Protein AF-A0A1Q9BWX9-F1 (afdb_monomer_lite)

Organism: Symbiodinium microadriaticum (NCBI:txid2951)

Structure (mmCIF, N/CA/C/O backbone):
data_AF-A0A1Q9BWX9-F1
#
_entry.id   AF-A0A1Q9BWX9-F1
#
loop_
_atom_site.group_PDB
_atom_site.id
_atom_site.type_symbol
_atom_site.label_atom_id
_atom_site.label_alt_id
_atom_site.label_comp_id
_atom_site.label_asym_id
_atom_site.label_entity_id
_atom_site.label_seq_id
_atom_site.pdbx_PDB_ins_code
_atom_site.Cartn_x
_atom_site.Cartn_y
_atom_site.Cartn_z
_atom_site.occupancy
_atom_site.B_iso_or_equiv
_atom_site.auth_seq_id
_atom_site.auth_comp_id
_atom_site.auth_asym_id
_atom_site.auth_atom_id
_atom_site.pdbx_PDB_model_num
ATOM 1 N N . MET A 1 1 ? 21.288 -11.098 -19.233 1.00 37.53 1 MET A N 1
ATOM 2 C CA . MET A 1 1 ? 20.567 -12.148 -18.485 1.00 37.53 1 MET A CA 1
ATOM 3 C C . MET A 1 1 ? 19.077 -11.848 -18.592 1.00 37.53 1 MET A C 1
ATOM 5 O O . MET A 1 1 ? 18.672 -10.747 -18.239 1.00 37.53 1 MET A O 1
ATOM 9 N N . LYS A 1 2 ? 18.292 -12.728 -19.226 1.00 42.03 2 LYS A N 1
ATOM 10 C CA . LYS A 1 2 ? 16.851 -12.524 -19.454 1.00 42.03 2 LYS A CA 1
ATOM 11 C C . LYS A 1 2 ? 16.159 -12.809 -18.116 1.00 42.03 2 LYS A C 1
ATOM 13 O O . LYS A 1 2 ? 15.987 -13.964 -17.759 1.00 42.03 2 LYS A O 1
ATOM 18 N N . VAL A 1 3 ? 15.935 -11.767 -17.317 1.00 60.12 3 VAL A N 1
ATOM 19 C CA . VAL A 1 3 ? 15.417 -11.907 -15.949 1.00 60.12 3 VAL A CA 1
ATOM 20 C C . VAL A 1 3 ? 13.938 -12.270 -16.038 1.00 60.12 3 VAL A C 1
ATOM 22 O O . VAL A 1 3 ? 13.116 -11.435 -16.418 1.00 60.12 3 VAL A O 1
ATOM 25 N N . GLU A 1 4 ? 13.612 -13.528 -15.759 1.00 70.12 4 GLU A N 1
ATOM 26 C CA . GLU A 1 4 ? 12.230 -13.947 -15.534 1.00 70.12 4 GLU A CA 1
ATOM 27 C C . GLU A 1 4 ? 11.711 -13.260 -14.268 1.00 70.12 4 GLU A C 1
ATOM 29 O O . GLU A 1 4 ? 12.446 -13.093 -13.293 1.00 70.12 4 GLU A O 1
ATOM 34 N N . ARG A 1 5 ? 10.460 -12.791 -14.295 1.00 80.75 5 ARG A N 1
ATOM 35 C CA . ARG A 1 5 ? 9.867 -12.128 -13.129 1.00 80.75 5 ARG A CA 1
ATOM 36 C C . ARG A 1 5 ? 9.281 -13.190 -12.212 1.00 80.75 5 ARG A C 1
ATOM 38 O O . ARG A 1 5 ? 8.439 -13.973 -12.642 1.00 80.75 5 ARG A O 1
ATOM 45 N N . VAL A 1 6 ? 9.693 -13.180 -10.954 1.00 85.62 6 VAL A N 1
ATOM 46 C CA . VAL A 1 6 ? 9.165 -14.069 -9.918 1.00 85.62 6 VAL A CA 1
ATOM 47 C C . VAL A 1 6 ? 8.632 -13.193 -8.793 1.00 85.62 6 VAL A C 1
ATOM 49 O O . VAL A 1 6 ? 9.339 -12.308 -8.309 1.00 85.62 6 VAL A O 1
ATOM 52 N N . SER A 1 7 ? 7.367 -13.385 -8.429 1.00 89.69 7 SER A N 1
ATOM 53 C CA . SER A 1 7 ? 6.775 -12.750 -7.253 1.00 89.69 7 SER A CA 1
ATOM 54 C C . SER A 1 7 ? 7.389 -13.319 -5.975 1.00 89.69 7 SER A C 1
ATOM 56 O O . SER A 1 7 ? 7.659 -14.513 -5.897 1.00 89.69 7 SER A O 1
ATOM 58 N N . TYR A 1 8 ? 7.561 -12.469 -4.962 1.00 93.31 8 TYR A N 1
ATOM 59 C CA . TYR A 1 8 ? 7.764 -12.933 -3.589 1.00 93.31 8 TYR A CA 1
ATOM 60 C C . TYR A 1 8 ? 6.541 -13.730 -3.112 1.00 93.31 8 TYR A C 1
ATOM 62 O O . TYR A 1 8 ? 5.443 -13.534 -3.633 1.00 93.31 8 TYR A O 1
ATOM 70 N N . ASP A 1 9 ? 6.719 -14.565 -2.088 1.00 93.31 9 ASP A N 1
ATOM 71 C CA . ASP A 1 9 ? 5.642 -15.370 -1.490 1.00 93.31 9 ASP A CA 1
ATOM 72 C C . ASP A 1 9 ? 4.523 -14.504 -0.887 1.00 93.31 9 ASP A C 1
ATOM 74 O O . ASP A 1 9 ? 3.364 -14.915 -0.818 1.00 93.31 9 ASP A O 1
ATOM 78 N N . VAL A 1 10 ? 4.859 -13.280 -0.468 1.00 94.81 10 VAL A N 1
ATOM 79 C CA . VAL A 1 10 ? 3.944 -12.333 0.180 1.00 94.81 10 VAL A CA 1
ATOM 80 C C . VAL A 1 10 ? 4.161 -10.901 -0.310 1.00 94.81 10 VAL A C 1
ATOM 82 O O . VAL A 1 10 ? 5.198 -10.561 -0.886 1.00 94.81 10 VAL A O 1
ATOM 85 N N . MET A 1 11 ? 3.172 -10.038 -0.060 1.00 96.12 11 MET A N 1
ATOM 86 C CA . MET A 1 11 ? 3.261 -8.605 -0.336 1.00 96.12 11 MET A CA 1
ATOM 87 C C . MET A 1 11 ? 4.455 -7.976 0.396 1.00 96.12 11 MET A C 1
ATOM 89 O O . MET A 1 11 ? 4.638 -8.170 1.595 1.00 96.12 11 MET A O 1
ATOM 93 N N . THR A 1 12 ? 5.243 -7.169 -0.315 1.00 96.62 12 THR A N 1
ATOM 94 C CA . THR A 1 12 ? 6.337 -6.407 0.294 1.00 96.62 12 THR A CA 1
ATOM 95 C C . THR A 1 12 ? 5.809 -5.149 0.998 1.00 96.62 12 THR A C 1
ATOM 97 O O . THR A 1 12 ? 4.839 -4.546 0.528 1.00 96.62 12 THR A O 1
ATOM 100 N N . PRO A 1 13 ? 6.492 -4.645 2.045 1.00 97.31 13 PRO A N 1
ATOM 101 C CA . PRO A 1 13 ? 6.139 -3.364 2.669 1.00 97.31 13 PRO A CA 1
ATOM 102 C C . PRO A 1 13 ? 6.112 -2.191 1.679 1.00 97.31 13 PRO A C 1
ATOM 104 O O . PRO A 1 13 ? 5.300 -1.277 1.796 1.00 97.31 13 PRO A O 1
ATOM 107 N N . SER A 1 14 ? 6.967 -2.224 0.651 1.00 96.44 14 SER A N 1
ATOM 108 C CA . SER A 1 14 ? 6.962 -1.219 -0.415 1.00 96.44 14 SER A CA 1
ATOM 109 C C . SER A 1 14 ? 5.682 -1.247 -1.256 1.00 96.44 14 SER A C 1
ATOM 111 O O . SER A 1 14 ? 5.168 -0.181 -1.589 1.00 96.44 14 SER A O 1
ATOM 113 N N . ALA A 1 15 ? 5.156 -2.435 -1.570 1.00 96.06 15 ALA A N 1
ATOM 114 C CA . ALA A 1 15 ? 3.899 -2.587 -2.295 1.00 96.06 15 ALA A CA 1
ATOM 115 C C . ALA A 1 15 ? 2.704 -2.168 -1.427 1.00 96.06 15 ALA A C 1
ATOM 117 O O . ALA A 1 15 ? 1.857 -1.409 -1.892 1.00 96.06 15 ALA A O 1
ATOM 118 N N . ALA A 1 16 ? 2.687 -2.571 -0.151 1.00 97.81 16 ALA A N 1
ATOM 119 C CA . ALA A 1 16 ? 1.666 -2.159 0.813 1.00 97.81 16 ALA A CA 1
ATOM 120 C C . ALA A 1 16 ? 1.597 -0.630 0.952 1.00 97.81 16 ALA A C 1
ATOM 122 O O . ALA A 1 16 ? 0.525 -0.034 0.840 1.00 97.81 16 ALA A O 1
ATOM 123 N N . ARG A 1 17 ? 2.756 0.026 1.095 1.00 97.44 17 ARG A N 1
ATOM 124 C CA . ARG A 1 17 ? 2.846 1.490 1.127 1.00 97.44 17 ARG A CA 1
ATOM 125 C C . ARG A 1 17 ? 2.291 2.122 -0.148 1.00 97.44 17 ARG A C 1
ATOM 127 O O . ARG A 1 17 ? 1.529 3.077 -0.059 1.00 97.44 17 ARG A O 1
ATOM 134 N N . GLY A 1 18 ? 2.628 1.576 -1.318 1.00 96.44 18 GLY A N 1
ATOM 135 C CA . GLY A 1 18 ? 2.109 2.063 -2.598 1.00 96.44 18 GLY A CA 1
ATOM 136 C C . GLY A 1 18 ? 0.579 2.010 -2.689 1.00 96.44 18 GLY A C 1
ATOM 137 O O . GLY A 1 18 ? -0.030 2.936 -3.218 1.00 96.44 18 GLY A O 1
ATOM 138 N N . ILE A 1 19 ? -0.053 0.976 -2.122 1.00 97.38 19 ILE A N 1
ATOM 139 C CA . ILE A 1 19 ? -1.520 0.867 -2.056 1.00 97.38 19 ILE A CA 1
ATOM 140 C C . ILE A 1 19 ? -2.112 1.976 -1.175 1.00 97.38 19 ILE A C 1
ATOM 142 O O . ILE A 1 19 ? -3.059 2.641 -1.591 1.00 97.38 19 ILE A O 1
ATOM 146 N N . LEU A 1 20 ? -1.546 2.225 0.010 1.00 97.81 20 LEU A N 1
ATOM 147 C CA . LEU A 1 20 ? -2.016 3.297 0.900 1.00 97.81 20 LEU A CA 1
ATOM 148 C C . LEU A 1 20 ? -1.841 4.683 0.263 1.00 97.81 20 LEU A C 1
ATOM 150 O O . LEU A 1 20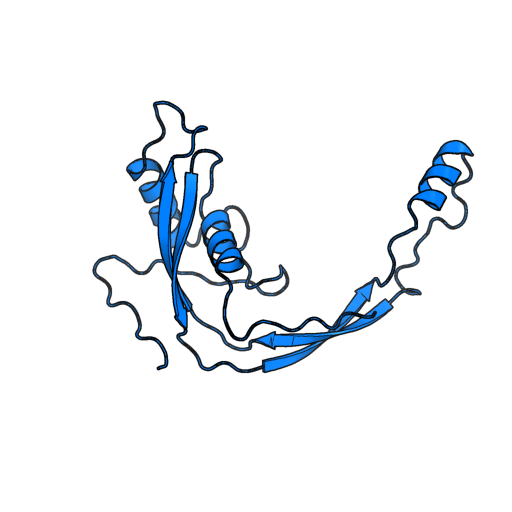 ? -2.751 5.515 0.303 1.00 97.81 20 LEU A O 1
ATOM 154 N N . GLU A 1 21 ? -0.703 4.906 -0.397 1.00 97.56 21 GLU A N 1
ATOM 155 C CA . GLU A 1 21 ? -0.414 6.145 -1.120 1.00 97.56 21 GLU A CA 1
ATOM 156 C C . GLU A 1 21 ? -1.373 6.376 -2.296 1.00 97.56 21 GLU A C 1
ATOM 158 O O . GLU A 1 21 ? -1.741 7.519 -2.583 1.00 97.56 21 GLU A O 1
ATOM 163 N N . ALA A 1 22 ? -1.826 5.302 -2.950 1.00 97.19 22 ALA A N 1
ATOM 164 C CA . ALA A 1 22 ? -2.823 5.376 -4.010 1.00 97.19 22 ALA A CA 1
ATOM 165 C C . ALA A 1 22 ? -4.179 5.889 -3.504 1.00 97.19 22 ALA A C 1
ATOM 167 O O . ALA A 1 22 ? -4.859 6.626 -4.221 1.00 97.19 22 ALA A O 1
ATOM 168 N N . VAL A 1 23 ? -4.561 5.568 -2.264 1.00 97.38 23 VAL A N 1
ATOM 169 C CA . VAL A 1 23 ? -5.791 6.074 -1.632 1.00 97.38 23 VAL A CA 1
ATOM 170 C C . VAL A 1 23 ? -5.622 7.538 -1.216 1.00 97.38 23 VAL A C 1
ATOM 172 O O . VAL A 1 23 ? -6.405 8.412 -1.621 1.00 97.38 23 VAL A O 1
ATOM 175 N N . HIS A 1 24 ? -4.584 7.831 -0.429 1.00 97.81 24 HIS A N 1
ATOM 176 C CA . HIS A 1 24 ? -4.264 9.187 0.012 1.00 97.81 24 HIS A CA 1
ATOM 177 C C . HIS A 1 24 ? -2.772 9.353 0.295 1.00 97.81 24 HIS A C 1
ATOM 179 O O . HIS A 1 24 ? -2.200 8.684 1.156 1.00 97.81 24 HIS A O 1
ATOM 185 N N . TRP A 1 25 ? -2.167 10.323 -0.385 1.00 97.31 25 TRP A N 1
ATOM 186 C CA . TRP A 1 25 ? -0.804 10.756 -0.129 1.00 97.31 25 TRP A CA 1
ATOM 187 C C . TRP A 1 25 ? -0.645 12.256 -0.367 1.00 97.31 25 TRP A C 1
ATOM 189 O O . TRP A 1 25 ? -1.253 12.844 -1.269 1.00 97.31 25 TRP A O 1
ATOM 199 N N . LYS A 1 26 ? 0.213 12.868 0.444 1.00 96.44 26 LYS A N 1
ATOM 200 C CA . LYS A 1 26 ? 0.719 14.231 0.291 1.00 96.44 26 LYS A CA 1
ATOM 201 C C . LYS A 1 26 ? 2.201 14.239 0.677 1.00 96.44 26 LYS A C 1
ATOM 203 O O . LYS A 1 26 ? 2.583 13.436 1.524 1.00 96.44 26 LYS A O 1
ATOM 208 N N . PRO A 1 27 ? 3.022 15.170 0.153 1.00 97.06 27 PRO A N 1
ATOM 209 C CA . PRO A 1 27 ? 4.423 15.313 0.568 1.00 97.06 27 PRO A CA 1
ATOM 210 C C . PRO A 1 27 ? 4.621 15.477 2.083 1.00 97.06 27 PRO A C 1
ATOM 212 O O . PRO A 1 27 ? 5.690 15.157 2.600 1.00 97.06 27 PRO A O 1
ATOM 215 N N . ALA A 1 28 ? 3.592 15.968 2.768 1.00 97.31 28 ALA A N 1
ATOM 216 C CA . ALA A 1 28 ? 3.521 16.184 4.202 1.00 97.31 28 ALA A CA 1
ATOM 217 C C . ALA A 1 28 ? 3.346 14.925 5.050 1.00 97.31 28 ALA A C 1
ATOM 219 O O . ALA A 1 28 ? 3.536 15.001 6.255 1.00 97.31 28 ALA A O 1
ATOM 220 N N . ILE A 1 29 ? 2.986 13.784 4.454 1.00 97.50 29 ILE A N 1
ATOM 221 C CA . ILE A 1 29 ? 2.792 12.529 5.184 1.00 97.50 29 ILE A CA 1
ATOM 222 C C . ILE A 1 29 ? 3.655 11.411 4.615 1.00 97.50 29 ILE A C 1
ATOM 224 O O . ILE A 1 29 ? 3.919 11.338 3.410 1.00 97.50 29 ILE A O 1
ATOM 228 N N . ARG A 1 30 ? 4.065 10.499 5.493 1.00 97.69 30 ARG A N 1
ATOM 229 C CA . ARG A 1 30 ? 4.763 9.271 5.126 1.00 97.69 30 ARG A CA 1
ATOM 230 C C . ARG A 1 30 ? 4.095 8.080 5.793 1.00 97.69 30 ARG A C 1
ATOM 232 O O . ARG A 1 30 ? 4.068 8.004 7.013 1.00 97.69 30 ARG A O 1
ATOM 239 N N . TRP A 1 31 ? 3.615 7.144 4.980 1.00 98.25 31 TRP A N 1
ATOM 240 C CA . TRP A 1 31 ? 3.076 5.869 5.447 1.00 98.25 31 TRP A CA 1
ATOM 241 C C . TRP A 1 31 ? 4.191 4.929 5.912 1.00 98.25 31 TRP A C 1
ATOM 243 O O . TRP A 1 31 ? 5.208 4.765 5.225 1.00 98.25 31 TRP A O 1
ATOM 253 N N . ILE A 1 32 ? 3.964 4.296 7.058 1.00 98.31 32 ILE A N 1
ATOM 254 C CA . ILE A 1 32 ? 4.823 3.300 7.692 1.00 98.31 32 ILE A CA 1
ATOM 255 C C . ILE A 1 32 ? 3.985 2.036 7.865 1.00 98.31 32 ILE A C 1
ATOM 257 O O . ILE A 1 32 ? 2.864 2.088 8.363 1.00 98.31 32 ILE A O 1
ATOM 261 N N . ILE A 1 33 ? 4.509 0.915 7.373 1.00 98.25 33 ILE A N 1
ATOM 262 C CA . ILE A 1 33 ? 3.830 -0.380 7.441 1.00 98.25 33 ILE A CA 1
ATOM 263 C C . ILE A 1 33 ? 4.285 -1.084 8.710 1.00 98.25 33 ILE A C 1
ATOM 265 O O . ILE A 1 33 ? 5.477 -1.353 8.853 1.00 98.25 33 ILE A O 1
ATOM 269 N N . ASP A 1 34 ? 3.331 -1.393 9.581 1.00 97.69 34 ASP A N 1
ATOM 270 C CA . ASP A 1 34 ? 3.581 -2.038 10.869 1.00 97.69 34 ASP A CA 1
ATOM 271 C C . ASP A 1 34 ? 3.448 -3.557 10.755 1.00 97.69 34 ASP A C 1
ATOM 273 O O . ASP A 1 34 ? 4.297 -4.307 11.230 1.00 97.69 34 ASP A O 1
ATOM 277 N N . GLU A 1 35 ? 2.397 -4.022 10.076 1.00 96.69 35 GLU A N 1
ATOM 278 C CA . GLU A 1 35 ? 2.097 -5.445 9.929 1.00 96.69 35 GLU A CA 1
ATOM 279 C C . GLU A 1 35 ? 1.456 -5.720 8.566 1.00 96.69 35 GLU A C 1
ATOM 281 O O . GLU A 1 35 ? 0.614 -4.960 8.080 1.00 96.69 35 GLU A O 1
ATOM 286 N N . ILE A 1 36 ? 1.832 -6.847 7.960 1.00 96.88 36 ILE A N 1
ATOM 287 C CA . ILE A 1 36 ? 1.132 -7.418 6.810 1.00 96.88 36 ILE A CA 1
ATOM 288 C C . ILE A 1 36 ? 0.674 -8.813 7.205 1.00 96.88 36 ILE A C 1
ATOM 290 O O . ILE A 1 36 ? 1.489 -9.703 7.440 1.00 96.88 36 ILE A O 1
ATOM 294 N N . ARG A 1 37 ? -0.640 -9.013 7.235 1.00 96.31 37 ARG A N 1
ATOM 295 C CA . ARG A 1 37 ? -1.254 -10.300 7.554 1.00 96.31 37 ARG A CA 1
ATOM 296 C C . ARG A 1 37 ? -1.733 -10.983 6.287 1.00 96.31 37 ARG A C 1
ATOM 298 O O . ARG A 1 37 ? -2.482 -10.392 5.512 1.00 96.31 37 ARG A O 1
ATOM 305 N N . VAL A 1 38 ? -1.330 -12.234 6.094 1.00 96.44 38 VAL A N 1
ATOM 306 C CA . VAL A 1 38 ? -1.701 -13.049 4.930 1.00 96.44 38 VAL A CA 1
ATOM 307 C C . VAL A 1 38 ? -2.993 -13.804 5.224 1.00 96.44 38 VAL A C 1
ATOM 309 O O . VAL A 1 38 ? -3.064 -14.544 6.200 1.00 96.44 38 VAL A O 1
ATOM 312 N N . LEU A 1 39 ? -4.020 -13.626 4.391 1.00 95.69 39 LEU A N 1
ATOM 313 C CA . LEU A 1 39 ? -5.345 -14.224 4.610 1.00 95.69 39 LEU A CA 1
ATOM 314 C C . LEU A 1 39 ? -5.604 -15.481 3.773 1.00 95.69 39 LEU A C 1
ATOM 316 O O . LEU A 1 39 ? -6.535 -16.228 4.061 1.00 95.69 39 LEU A O 1
ATOM 320 N N . LYS A 1 40 ? -4.823 -15.700 2.712 1.00 94.94 40 LYS A N 1
ATOM 321 C CA . LYS A 1 40 ? -5.008 -16.804 1.761 1.00 94.94 40 LYS A CA 1
ATOM 322 C C . LYS A 1 40 ? -3.695 -17.540 1.508 1.00 94.94 40 LYS A C 1
ATOM 324 O O . LYS A 1 40 ? -2.649 -16.892 1.513 1.00 94.94 40 LYS A O 1
ATOM 329 N N . PRO A 1 41 ? -3.737 -18.863 1.260 1.00 94.56 41 PRO A N 1
ATOM 330 C CA . PRO A 1 41 ? -2.540 -19.666 1.033 1.00 94.56 41 PRO A CA 1
ATOM 331 C C . PRO A 1 41 ? -1.766 -19.188 -0.190 1.00 94.56 41 PRO A C 1
ATOM 333 O O . PRO A 1 41 ? -2.349 -18.852 -1.224 1.00 94.56 41 PRO A O 1
ATOM 336 N N . VAL A 1 42 ? -0.441 -19.209 -0.065 1.00 94.31 42 VAL A N 1
ATOM 337 C CA . VAL A 1 42 ? 0.487 -18.840 -1.134 1.00 94.31 42 VAL A CA 1
ATOM 338 C C . VAL A 1 42 ? 0.356 -19.852 -2.268 1.00 94.31 42 VAL A C 1
ATOM 340 O O . VAL A 1 42 ? 0.643 -21.037 -2.107 1.00 94.31 42 VAL A O 1
ATOM 343 N N . ARG A 1 43 ? -0.109 -19.385 -3.427 1.00 93.81 43 ARG A N 1
ATOM 344 C CA . ARG A 1 43 ? -0.249 -20.190 -4.643 1.00 93.81 43 ARG A CA 1
ATOM 345 C C . ARG A 1 43 ? 0.346 -19.437 -5.814 1.00 93.81 43 ARG A C 1
ATOM 347 O O . ARG A 1 43 ? 0.030 -18.266 -6.015 1.00 93.81 43 ARG A O 1
ATOM 354 N N . PHE A 1 44 ? 1.159 -20.130 -6.600 1.00 93.38 44 PHE A N 1
ATOM 355 C CA . PHE A 1 44 ? 1.806 -19.569 -7.777 1.00 93.38 44 PHE A CA 1
ATOM 356 C C . PHE A 1 44 ? 1.165 -20.066 -9.071 1.00 93.38 44 PHE A C 1
ATOM 358 O O . PHE A 1 44 ? 0.734 -21.214 -9.166 1.00 93.38 44 PHE A O 1
ATOM 365 N N . GLN A 1 45 ? 1.169 -19.213 -10.091 1.00 91.44 45 GLN A N 1
ATOM 366 C CA . GLN A 1 45 ? 0.845 -19.575 -11.467 1.00 91.44 45 GLN A CA 1
ATOM 367 C C . GLN A 1 45 ? 1.852 -18.936 -12.419 1.00 91.44 45 GLN A C 1
ATOM 369 O O . GLN A 1 45 ? 2.308 -17.810 -12.213 1.00 91.44 45 GLN A O 1
ATOM 374 N N . SER A 1 46 ? 2.190 -19.649 -13.488 1.00 88.38 46 SER A N 1
ATOM 375 C CA . SER A 1 46 ? 3.003 -19.100 -14.568 1.00 88.38 46 SER A CA 1
ATOM 376 C C . SER A 1 46 ? 2.115 -18.401 -15.591 1.00 88.38 46 SER A C 1
ATOM 378 O O . SER A 1 46 ? 1.253 -19.022 -16.210 1.00 88.38 46 SER A O 1
ATOM 380 N N . LEU A 1 47 ? 2.361 -17.113 -15.808 1.00 84.06 47 LEU A N 1
ATOM 381 C CA . LEU A 1 47 ? 1.715 -16.310 -16.837 1.00 84.06 47 LEU A CA 1
ATOM 382 C C . LEU A 1 47 ? 2.728 -15.965 -17.931 1.00 84.06 47 LEU A C 1
ATOM 384 O O . LEU A 1 47 ? 3.802 -15.435 -17.647 1.00 84.06 47 LEU A O 1
ATOM 388 N N . ARG A 1 48 ? 2.387 -16.232 -19.194 1.00 81.19 48 ARG A N 1
ATOM 389 C CA . ARG A 1 48 ? 3.196 -15.829 -20.354 1.00 81.19 48 ARG A CA 1
ATOM 390 C C . ARG A 1 48 ? 2.606 -14.582 -20.999 1.00 81.19 48 ARG A C 1
ATOM 392 O O . ARG A 1 48 ? 1.414 -14.546 -21.292 1.00 81.19 48 ARG A O 1
ATOM 399 N N . ARG A 1 49 ? 3.443 -13.569 -21.231 1.00 72.69 49 ARG A N 1
ATOM 400 C CA . ARG A 1 49 ? 3.067 -12.314 -21.897 1.00 72.69 49 ARG A CA 1
ATOM 401 C C . ARG A 1 49 ? 4.028 -11.985 -23.031 1.00 72.69 49 ARG A C 1
ATOM 403 O O . ARG A 1 49 ? 5.219 -12.281 -22.950 1.00 72.69 49 ARG A O 1
ATOM 410 N N . ASN A 1 50 ? 3.502 -11.324 -24.055 1.00 69.88 50 ASN A N 1
ATOM 411 C CA . ASN A 1 50 ? 4.301 -10.693 -25.099 1.00 69.88 50 ASN A CA 1
ATOM 412 C C . ASN A 1 50 ? 4.691 -9.285 -24.624 1.00 69.88 50 ASN A C 1
ATOM 414 O O . ASN A 1 50 ? 3.842 -8.402 -24.564 1.00 69.88 50 ASN A O 1
ATOM 418 N N . GLU A 1 51 ? 5.958 -9.078 -24.265 1.00 66.56 51 GLU A N 1
ATOM 419 C CA . GLU A 1 51 ? 6.510 -7.765 -23.904 1.00 66.56 51 GLU A CA 1
ATOM 420 C C . GLU A 1 51 ? 7.457 -7.251 -25.002 1.00 66.56 51 GLU A C 1
ATOM 422 O O . GLU A 1 51 ? 8.101 -8.038 -25.697 1.00 66.56 51 GLU A O 1
ATOM 427 N N . VAL A 1 52 ? 7.596 -5.928 -25.148 1.00 63.44 52 VAL A N 1
ATOM 428 C CA . VAL A 1 52 ? 8.590 -5.334 -26.061 1.00 63.44 52 VAL A CA 1
ATOM 429 C C . VAL A 1 52 ? 9.981 -5.437 -25.429 1.00 63.44 52 VAL A C 1
ATOM 431 O O . VAL A 1 52 ? 10.230 -4.945 -24.329 1.00 63.44 52 VAL A O 1
ATOM 434 N N . GLY A 1 53 ? 10.893 -6.119 -26.116 1.00 53.28 53 GLY A N 1
ATOM 435 C CA . GLY A 1 53 ? 12.181 -6.560 -25.586 1.00 53.28 53 GLY A CA 1
ATOM 436 C C . GLY A 1 53 ? 13.333 -5.561 -25.663 1.00 53.28 53 GLY A C 1
ATOM 437 O O . GLY A 1 53 ? 14.373 -5.811 -25.053 1.00 53.28 53 GLY A O 1
ATOM 438 N N . ALA A 1 54 ? 13.177 -4.456 -26.394 1.00 58.28 54 ALA A N 1
ATOM 439 C CA . ALA A 1 54 ? 14.259 -3.522 -26.691 1.00 58.28 54 ALA A CA 1
ATOM 440 C C . ALA A 1 54 ? 13.845 -2.066 -26.436 1.00 58.28 54 ALA A C 1
ATOM 442 O O . ALA A 1 54 ? 12.759 -1.634 -26.813 1.00 58.28 54 ALA A O 1
ATOM 443 N N . LYS A 1 55 ? 14.744 -1.296 -25.815 1.00 56.28 55 LYS A N 1
ATOM 444 C CA . LYS A 1 55 ? 14.718 0.174 -25.830 1.00 56.28 55 LYS A CA 1
ATOM 445 C C . LYS A 1 55 ? 15.749 0.642 -26.857 1.00 56.28 55 LYS A C 1
ATOM 447 O O . LYS A 1 55 ? 16.836 0.065 -26.905 1.00 56.28 55 LYS A O 1
ATOM 452 N N . VAL A 1 56 ? 15.447 1.677 -27.649 1.00 57.56 56 VAL A N 1
ATOM 453 C CA . VAL A 1 56 ? 16.427 2.232 -28.602 1.00 57.56 56 VAL A CA 1
ATOM 454 C C . VAL A 1 56 ? 17.664 2.691 -27.825 1.00 57.56 56 VAL A C 1
ATOM 456 O O . VAL A 1 56 ? 17.519 3.441 -26.855 1.00 57.56 56 VAL A O 1
ATOM 459 N N . PRO A 1 57 ? 18.882 2.292 -28.228 1.00 63.38 57 PRO A N 1
ATOM 460 C CA . PRO A 1 57 ? 20.098 2.797 -27.612 1.00 63.38 57 PRO A CA 1
ATOM 461 C C . PRO A 1 57 ? 20.165 4.325 -27.700 1.00 63.38 57 PRO A C 1
ATOM 463 O O . PRO A 1 57 ? 20.070 4.903 -28.785 1.00 63.38 57 PRO A O 1
ATOM 466 N N . ALA A 1 58 ? 20.402 4.990 -26.567 1.00 63.44 58 ALA A N 1
ATOM 467 C CA . ALA A 1 58 ? 20.424 6.454 -26.482 1.00 63.44 58 ALA A CA 1
ATOM 468 C C . ALA A 1 58 ? 21.441 7.115 -27.437 1.00 63.44 58 ALA A C 1
ATOM 470 O O . ALA A 1 58 ? 21.252 8.255 -27.855 1.00 63.44 58 ALA A O 1
ATOM 471 N N . GLY A 1 59 ? 22.504 6.399 -27.822 1.00 66.19 59 GLY A N 1
ATOM 472 C CA . GLY A 1 59 ? 23.479 6.859 -28.815 1.00 66.19 59 GLY A CA 1
ATOM 473 C C . GLY A 1 59 ? 22.894 7.043 -30.221 1.00 66.19 59 GLY A C 1
ATOM 474 O O . GLY A 1 59 ? 23.210 8.037 -30.871 1.00 66.19 59 GLY A O 1
ATOM 475 N N . ARG A 1 60 ? 21.989 6.154 -30.664 1.00 63.34 60 ARG A N 1
ATOM 476 C CA . ARG A 1 60 ? 21.300 6.293 -31.963 1.00 63.34 60 ARG A CA 1
ATOM 477 C C . ARG A 1 60 ? 20.335 7.475 -31.966 1.00 63.34 60 ARG A C 1
ATOM 479 O O . ARG A 1 60 ? 20.320 8.229 -32.931 1.00 63.34 60 ARG A O 1
ATOM 486 N N . ILE A 1 61 ? 19.615 7.685 -30.859 1.00 64.56 61 ILE A N 1
ATOM 487 C CA . ILE A 1 61 ? 18.721 8.843 -30.687 1.00 64.56 61 ILE A CA 1
ATOM 488 C C . ILE A 1 61 ? 19.517 10.150 -30.815 1.00 64.56 61 ILE A C 1
ATOM 490 O O . ILE A 1 61 ? 19.155 11.023 -31.599 1.00 64.56 61 ILE A O 1
ATOM 494 N N . ARG A 1 62 ? 20.649 10.265 -30.103 1.00 67.19 62 ARG A N 1
ATOM 495 C CA . ARG A 1 62 ? 21.507 11.462 -30.156 1.00 67.19 62 ARG A CA 1
ATOM 496 C C . ARG A 1 62 ? 22.091 11.719 -31.545 1.00 67.19 62 ARG A C 1
ATOM 498 O O . ARG A 1 62 ? 22.161 12.869 -31.969 1.00 67.19 62 ARG A O 1
ATOM 505 N N . SER A 1 63 ? 22.498 10.669 -32.256 1.00 66.56 63 SER A N 1
ATOM 506 C CA . SER A 1 63 ? 23.044 10.800 -33.611 1.00 66.56 63 SER A CA 1
ATOM 507 C C . SER A 1 63 ? 21.997 11.304 -34.607 1.00 66.56 63 SER A C 1
ATOM 509 O O . SER A 1 63 ? 22.295 12.197 -35.400 1.00 66.56 63 SER A O 1
ATOM 511 N N . ALA A 1 64 ? 20.767 10.789 -34.543 1.00 67.44 64 ALA A N 1
ATOM 512 C CA . ALA A 1 64 ? 19.680 11.224 -35.419 1.00 67.44 64 ALA A CA 1
ATOM 513 C C . ALA A 1 64 ? 19.218 12.656 -35.117 1.00 67.44 64 ALA A C 1
ATOM 515 O O . ALA A 1 64 ? 19.042 13.446 -36.040 1.00 67.44 64 ALA A O 1
ATOM 516 N N . MET A 1 65 ? 19.131 13.036 -33.834 1.00 70.00 65 MET A N 1
ATOM 517 C CA . MET A 1 65 ? 18.836 14.422 -33.437 1.00 70.00 65 MET A CA 1
ATOM 518 C C . MET A 1 65 ? 19.871 15.420 -33.975 1.00 70.00 65 MET A C 1
ATOM 520 O O . MET A 1 65 ? 19.513 16.533 -34.339 1.00 70.00 65 MET A O 1
ATOM 524 N N . ARG A 1 66 ? 21.151 15.026 -34.043 1.00 70.12 66 ARG A N 1
ATOM 525 C CA . ARG A 1 66 ? 22.244 15.893 -34.515 1.00 70.12 66 ARG A CA 1
ATOM 526 C C . ARG A 1 66 ? 22.329 15.998 -36.039 1.00 70.12 66 ARG A C 1
ATOM 528 O O . ARG A 1 66 ? 22.809 17.002 -36.546 1.00 70.12 66 ARG A O 1
ATOM 535 N N . THR A 1 67 ? 21.939 14.950 -36.759 1.00 72.75 67 THR A N 1
ATOM 536 C CA . THR A 1 67 ? 22.138 14.846 -38.217 1.00 72.75 67 THR A CA 1
ATOM 537 C C . THR A 1 67 ? 20.876 15.130 -39.028 1.00 72.75 67 THR A C 1
ATOM 539 O O . THR A 1 67 ? 20.960 15.223 -40.246 1.00 72.75 67 THR A O 1
ATOM 542 N N . GLY A 1 68 ? 19.707 15.254 -38.386 1.00 62.84 68 GLY A N 1
ATOM 543 C CA . GLY A 1 68 ? 18.419 15.473 -39.061 1.00 62.84 68 GLY A CA 1
ATOM 544 C C . GLY A 1 68 ? 17.904 14.257 -39.845 1.00 62.84 68 GLY A C 1
ATOM 545 O O . GLY A 1 68 ? 16.766 14.256 -40.305 1.00 62.84 68 GLY A O 1
ATOM 546 N N . ALA A 1 69 ? 18.709 13.199 -39.966 1.00 64.69 69 ALA A N 1
ATOM 547 C CA . ALA A 1 69 ? 18.341 11.946 -40.599 1.00 64.69 69 ALA A CA 1
ATOM 548 C C . ALA A 1 69 ? 17.632 11.041 -39.579 1.00 64.69 69 ALA A C 1
ATOM 550 O O . ALA A 1 69 ? 18.264 10.421 -38.725 1.00 64.69 69 ALA A O 1
ATOM 551 N N . ILE A 1 70 ? 16.304 10.952 -39.685 1.00 57.28 70 ILE A N 1
ATOM 552 C CA . ILE A 1 70 ? 15.427 10.134 -38.821 1.00 57.28 70 ILE A CA 1
ATOM 553 C C . ILE A 1 70 ? 15.459 8.639 -39.223 1.00 57.28 70 ILE A C 1
ATOM 555 O O . ILE A 1 70 ? 14.588 7.875 -38.817 1.00 57.28 70 ILE A O 1
ATOM 559 N N . GLY A 1 71 ? 16.421 8.203 -40.053 1.00 59.78 71 GLY A N 1
ATOM 560 C CA . GLY A 1 71 ? 16.458 6.837 -40.605 1.00 59.78 71 GLY A CA 1
ATOM 561 C C . GLY A 1 71 ? 16.269 5.762 -39.529 1.00 59.78 71 GLY A C 1
ATOM 562 O O . GLY A 1 71 ? 16.736 5.969 -38.415 1.00 59.78 71 GLY A O 1
ATOM 563 N N . ASP A 1 72 ? 15.562 4.666 -39.840 1.00 54.88 72 ASP A N 1
ATOM 564 C CA . ASP A 1 72 ? 15.241 3.479 -39.014 1.00 54.88 72 ASP A CA 1
ATOM 565 C C . ASP A 1 72 ? 15.267 3.646 -37.480 1.00 54.88 72 ASP A C 1
ATOM 567 O O . ASP A 1 72 ? 15.674 2.761 -36.723 1.00 54.88 72 ASP A O 1
ATOM 571 N N . LEU A 1 73 ? 14.778 4.785 -36.983 1.00 53.62 73 LEU A N 1
ATOM 572 C CA . LEU A 1 73 ? 14.466 4.986 -35.569 1.00 53.62 73 LEU A CA 1
ATOM 573 C C . LEU A 1 73 ? 13.144 4.322 -35.178 1.00 53.62 73 LEU A C 1
ATOM 575 O O . LEU A 1 73 ? 12.742 4.368 -34.013 1.00 53.62 73 LEU A O 1
ATOM 579 N N . VAL A 1 74 ? 12.476 3.700 -36.148 1.00 51.09 74 VAL A N 1
ATOM 580 C CA . VAL A 1 74 ? 11.278 2.904 -35.947 1.00 51.09 74 VAL A CA 1
ATOM 581 C C . VAL A 1 74 ? 11.684 1.620 -35.229 1.00 51.09 74 VAL A C 1
ATOM 583 O O . VAL A 1 74 ? 12.192 0.676 -35.825 1.00 51.09 74 VAL A O 1
ATOM 586 N N . LEU A 1 75 ? 11.430 1.558 -33.921 1.00 51.03 75 LEU A N 1
ATOM 587 C CA . LEU A 1 75 ? 11.236 0.262 -33.282 1.00 51.03 75 LEU A CA 1
ATOM 588 C C . LEU A 1 75 ? 9.885 -0.263 -33.745 1.00 51.03 75 LEU A C 1
ATOM 590 O O . LEU A 1 75 ? 8.851 0.080 -33.172 1.00 51.03 75 LEU A O 1
ATOM 594 N N . VAL A 1 76 ? 9.892 -1.102 -34.776 1.00 49.41 76 VAL A N 1
ATOM 595 C CA . VAL A 1 76 ? 8.722 -1.910 -35.100 1.00 49.41 76 VAL A CA 1
ATOM 596 C C . VAL A 1 76 ? 8.520 -2.861 -33.920 1.00 49.41 76 VAL A C 1
ATOM 598 O O . VAL A 1 76 ? 9.295 -3.793 -33.700 1.00 49.41 76 VAL A O 1
ATOM 601 N N . ALA A 1 77 ? 7.507 -2.579 -33.097 1.00 48.91 77 ALA A N 1
ATOM 602 C CA . ALA A 1 77 ? 7.209 -3.343 -31.886 1.00 48.91 77 AL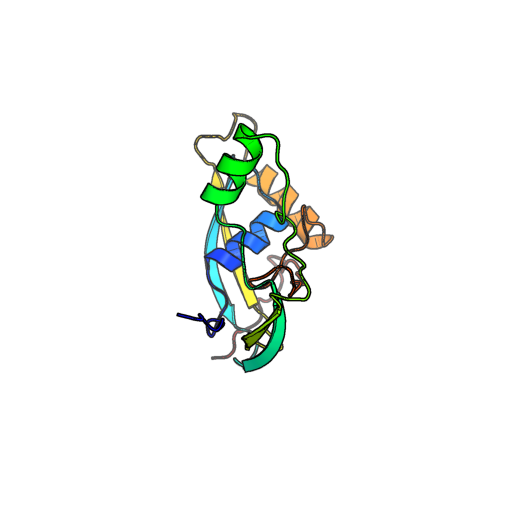A A CA 1
ATOM 603 C C . ALA A 1 77 ? 6.935 -4.833 -32.173 1.00 48.91 77 ALA A C 1
ATOM 605 O O . ALA A 1 77 ? 7.036 -5.649 -31.259 1.00 48.91 77 ALA A O 1
ATOM 606 N N . ASP A 1 78 ? 6.610 -5.180 -33.423 1.00 49.72 78 ASP A N 1
ATOM 607 C CA . ASP A 1 78 ? 6.395 -6.550 -33.900 1.00 49.72 78 ASP A CA 1
ATOM 608 C C . ASP A 1 78 ? 7.680 -7.394 -33.964 1.00 49.72 78 ASP A C 1
ATOM 610 O O . ASP A 1 78 ? 7.662 -8.561 -33.585 1.00 49.72 78 ASP A O 1
ATOM 614 N N . G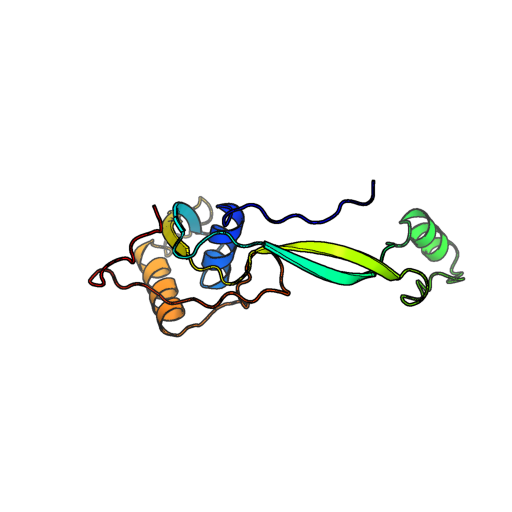LU A 1 79 ? 8.823 -6.808 -34.332 1.00 50.25 79 GLU A N 1
ATOM 615 C CA . GLU A 1 79 ? 10.081 -7.552 -34.537 1.00 50.25 79 GLU A CA 1
ATOM 616 C C . GLU A 1 79 ? 10.885 -7.765 -33.243 1.00 50.25 79 GLU A C 1
ATOM 618 O O . GLU A 1 79 ? 11.803 -8.579 -33.185 1.00 50.25 79 GLU A O 1
ATOM 623 N N . ASN A 1 80 ? 10.521 -7.062 -32.165 1.00 51.88 80 ASN A N 1
ATOM 624 C CA . ASN A 1 80 ? 11.172 -7.145 -30.854 1.00 51.88 80 ASN A CA 1
ATOM 625 C C . ASN A 1 80 ? 10.239 -7.687 -29.759 1.00 51.88 80 ASN A C 1
ATOM 627 O O . ASN A 1 80 ? 10.381 -7.332 -28.584 1.00 51.88 80 ASN A O 1
ATOM 631 N N . ARG A 1 81 ? 9.274 -8.545 -30.111 1.00 54.28 81 ARG A N 1
ATOM 632 C CA . ARG A 1 81 ? 8.402 -9.210 -29.131 1.00 54.28 81 ARG A CA 1
ATOM 633 C C . ARG A 1 81 ? 9.171 -10.300 -28.390 1.00 54.28 81 ARG A C 1
ATOM 635 O O . ARG A 1 81 ? 9.600 -11.297 -28.960 1.00 54.28 81 ARG A O 1
ATOM 642 N N . GLN A 1 82 ? 9.336 -10.120 -27.085 1.00 60.03 82 GLN A N 1
ATOM 643 C CA . GLN A 1 82 ? 9.830 -11.152 -26.186 1.00 60.03 82 GLN A CA 1
ATOM 644 C C . GLN A 1 82 ? 8.650 -11.786 -25.457 1.00 60.03 82 GLN A C 1
ATOM 646 O O . GLN A 1 82 ? 7.950 -11.124 -24.693 1.00 60.03 82 GLN A O 1
ATOM 651 N N . LEU A 1 83 ? 8.486 -13.097 -25.625 1.00 59.25 83 LEU A N 1
ATOM 652 C CA . LEU A 1 83 ? 7.715 -13.907 -24.689 1.00 59.25 83 LEU A CA 1
ATOM 653 C C . LEU A 1 83 ? 8.447 -13.905 -23.346 1.00 59.25 83 LEU A C 1
ATOM 655 O O . LEU A 1 83 ? 9.590 -14.368 -23.250 1.00 59.25 83 LEU A O 1
ATOM 659 N N . ARG A 1 84 ? 7.803 -13.352 -22.322 1.00 71.25 84 ARG A N 1
ATOM 660 C CA . ARG A 1 84 ? 8.284 -13.392 -20.944 1.00 71.25 84 ARG A CA 1
ATOM 661 C C . ARG A 1 84 ? 7.308 -14.182 -20.100 1.00 71.25 84 ARG A C 1
ATOM 663 O O . ARG A 1 84 ? 6.115 -13.882 -20.056 1.00 71.25 84 ARG A O 1
ATOM 670 N N . THR A 1 85 ? 7.840 -15.199 -19.440 1.00 80.50 85 THR A N 1
ATOM 671 C CA . THR A 1 85 ? 7.128 -15.933 -18.402 1.00 80.50 85 THR A CA 1
ATOM 672 C C . THR A 1 85 ? 7.329 -15.191 -17.085 1.00 80.50 85 THR A C 1
ATOM 674 O O . THR A 1 85 ? 8.437 -14.752 -16.777 1.00 80.50 85 THR A O 1
ATOM 677 N N . SER A 1 86 ? 6.248 -15.006 -16.336 1.00 85.19 86 SER A N 1
ATOM 678 C CA . SER A 1 86 ? 6.276 -14.506 -14.965 1.00 85.19 86 SER A CA 1
ATOM 679 C C . SER A 1 86 ? 5.615 -15.529 -14.052 1.00 85.19 86 SER A C 1
ATOM 681 O O . SER A 1 86 ? 4.536 -16.023 -14.378 1.00 85.19 86 SER A O 1
ATOM 683 N N . THR A 1 87 ? 6.237 -15.833 -12.920 1.00 90.12 87 THR A N 1
ATOM 684 C CA . THR A 1 87 ? 5.630 -16.642 -11.857 1.00 90.12 87 THR A CA 1
ATOM 685 C C . THR A 1 87 ? 4.986 -15.689 -10.861 1.00 90.12 87 THR A C 1
ATOM 687 O O . THR A 1 87 ? 5.691 -14.936 -10.192 1.00 90.12 87 THR A O 1
ATOM 690 N N . ILE A 1 88 ? 3.654 -15.678 -10.815 1.00 93.12 88 ILE A N 1
ATOM 691 C CA . ILE A 1 88 ? 2.848 -14.712 -10.057 1.00 93.12 88 ILE A CA 1
ATOM 692 C C . ILE A 1 88 ? 2.041 -15.398 -8.958 1.00 93.12 88 ILE A C 1
ATOM 694 O O . ILE A 1 88 ? 1.702 -16.574 -9.082 1.00 93.12 88 ILE A O 1
ATOM 698 N N . LEU A 1 89 ? 1.695 -14.651 -7.910 1.00 94.75 89 LEU A N 1
ATOM 699 C CA . LEU A 1 89 ? 0.748 -15.111 -6.897 1.00 94.75 89 LEU A CA 1
ATOM 700 C C . LEU A 1 89 ? -0.691 -15.098 -7.427 1.00 94.75 89 LEU A C 1
ATOM 702 O O . LEU A 1 89 ? -1.070 -14.213 -8.194 1.00 94.75 89 LEU A O 1
ATOM 706 N N . CYS A 1 90 ? -1.497 -16.060 -6.984 1.00 92.25 90 CYS A N 1
ATOM 707 C CA . CYS A 1 90 ? -2.894 -16.213 -7.380 1.00 92.25 90 CYS A CA 1
ATOM 708 C C . CYS A 1 90 ? -3.830 -16.186 -6.180 1.00 92.25 90 CYS A C 1
ATOM 710 O O . CYS A 1 90 ? -3.591 -16.875 -5.190 1.00 92.25 90 CYS A O 1
ATOM 712 N N . ASP A 1 91 ? -4.931 -15.445 -6.331 1.00 93.19 91 ASP A N 1
ATOM 713 C CA . ASP A 1 91 ? -6.001 -15.341 -5.337 1.00 93.19 91 ASP A CA 1
ATOM 714 C C . ASP A 1 91 ? -5.451 -15.021 -3.936 1.00 93.19 91 ASP A C 1
ATOM 716 O O . ASP A 1 91 ? -5.536 -15.810 -2.994 1.00 93.19 91 ASP A O 1
ATOM 720 N N . VAL A 1 92 ? -4.829 -13.846 -3.838 1.00 96.12 92 VAL A N 1
ATOM 721 C CA . VAL A 1 92 ? -4.223 -13.321 -2.613 1.00 96.12 92 VAL A CA 1
ATOM 722 C C . VAL A 1 92 ? -5.182 -12.393 -1.879 1.00 96.12 92 VAL A C 1
ATOM 724 O O . VAL A 1 92 ? -6.027 -11.739 -2.488 1.00 96.12 92 VAL A O 1
ATOM 727 N N . ALA A 1 93 ? -5.038 -12.311 -0.562 1.00 96.81 93 ALA A N 1
ATOM 728 C CA . ALA A 1 93 ? -5.719 -11.320 0.259 1.00 96.81 93 ALA A CA 1
ATOM 729 C C . ALA A 1 93 ? -4.855 -11.003 1.482 1.00 96.81 93 ALA A C 1
ATOM 731 O O . ALA A 1 93 ? -4.251 -11.908 2.066 1.00 96.81 93 ALA A O 1
ATOM 732 N N . TYR A 1 94 ? -4.796 -9.724 1.852 1.00 97.25 94 TYR A N 1
ATOM 733 C CA . TYR A 1 94 ? -3.951 -9.233 2.936 1.00 97.25 94 TYR A CA 1
ATOM 734 C C . TYR A 1 94 ? -4.703 -8.230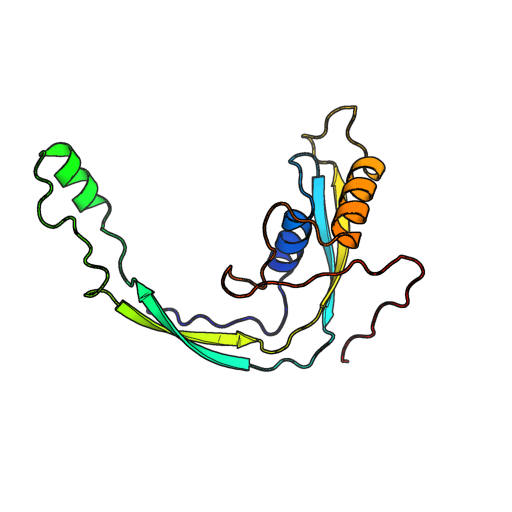 3.810 1.00 97.25 94 TYR A C 1
ATOM 736 O O . TYR A 1 94 ? -5.569 -7.509 3.314 1.00 97.25 94 TYR A O 1
ATOM 744 N N . VAL A 1 95 ? -4.321 -8.140 5.085 1.00 97.56 95 VAL A N 1
ATOM 745 C CA . VAL A 1 95 ? -4.595 -6.962 5.924 1.00 97.56 95 VAL A CA 1
ATOM 746 C C . VAL A 1 95 ? -3.299 -6.182 6.079 1.00 97.56 95 VAL A C 1
ATOM 748 O O . VAL A 1 95 ? -2.258 -6.770 6.369 1.00 97.56 95 VAL A O 1
ATOM 751 N N . ILE A 1 96 ? -3.375 -4.870 5.872 1.00 97.69 96 ILE A N 1
ATOM 752 C CA . ILE A 1 96 ? -2.254 -3.947 6.041 1.00 97.69 96 ILE A CA 1
ATOM 753 C C . ILE A 1 96 ? -2.543 -3.105 7.283 1.00 97.69 96 ILE A C 1
ATOM 755 O O . ILE A 1 96 ? -3.471 -2.295 7.265 1.00 97.69 96 ILE A O 1
ATOM 759 N N . SER A 1 97 ? -1.746 -3.287 8.333 1.00 97.06 97 SER A N 1
ATOM 760 C CA . SER A 1 97 ? -1.730 -2.399 9.498 1.00 97.06 97 SER A CA 1
ATOM 761 C C . SER A 1 97 ? -0.643 -1.355 9.283 1.00 97.06 97 SER A C 1
ATOM 763 O O . SER A 1 97 ? 0.507 -1.695 8.988 1.00 97.06 97 SER A O 1
ATOM 765 N N . ALA A 1 98 ? -1.015 -0.084 9.376 1.00 97.69 98 ALA A N 1
ATOM 766 C CA . ALA A 1 98 ? -0.114 1.017 9.090 1.00 97.69 98 ALA A CA 1
ATOM 767 C C . ALA A 1 98 ? -0.520 2.276 9.848 1.00 97.69 98 ALA A C 1
ATOM 769 O O . ALA A 1 98 ? -1.704 2.526 10.089 1.00 97.69 98 ALA A O 1
ATOM 770 N N . HIS A 1 99 ? 0.469 3.121 10.098 1.00 97.50 99 HIS A N 1
ATOM 771 C CA . HIS A 1 99 ? 0.287 4.503 10.509 1.00 97.50 99 HIS A CA 1
ATOM 772 C C . HIS A 1 99 ? 1.009 5.434 9.530 1.00 97.50 99 HIS A C 1
ATOM 774 O O . HIS A 1 99 ? 1.696 5.003 8.600 1.00 97.50 99 HIS A O 1
ATOM 780 N N . PHE A 1 100 ? 0.835 6.739 9.708 1.00 97.12 100 PHE A N 1
ATOM 781 C CA . PHE A 1 100 ? 1.632 7.722 8.992 1.00 97.12 100 PHE A CA 1
ATOM 782 C C . PHE A 1 100 ? 2.113 8.815 9.931 1.00 97.12 100 PHE A C 1
ATOM 784 O O . PHE A 1 100 ? 1.436 9.189 10.887 1.00 97.12 100 PHE A O 1
ATOM 791 N N . GLU A 1 101 ? 3.283 9.344 9.610 1.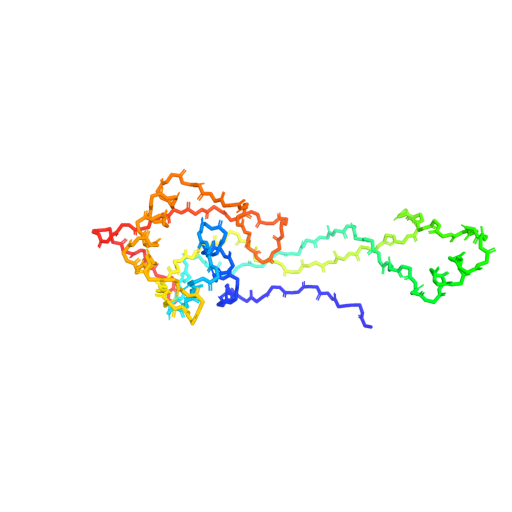00 97.44 101 GLU A N 1
ATOM 792 C CA . GLU A 1 101 ? 3.905 10.456 10.315 1.00 97.44 101 GLU A CA 1
ATOM 793 C C . GLU A 1 101 ? 3.888 11.707 9.437 1.00 97.44 101 GLU A C 1
ATOM 795 O O . GLU A 1 101 ? 3.901 11.619 8.202 1.00 97.44 101 GLU A O 1
ATOM 800 N N . LEU A 1 102 ? 3.881 12.878 10.079 1.00 97.19 102 LEU A N 1
ATOM 801 C CA . LEU A 1 102 ? 4.115 14.140 9.385 1.00 97.19 102 LEU A CA 1
ATOM 802 C C . LEU A 1 102 ? 5.592 14.247 8.999 1.00 97.19 102 LEU A C 1
ATOM 804 O O . LEU A 1 102 ? 6.485 13.883 9.762 1.00 97.19 102 LEU A O 1
ATOM 808 N N . THR A 1 103 ? 5.859 14.762 7.807 1.00 97.12 103 THR A N 1
ATOM 809 C CA . THR A 1 103 ? 7.219 15.016 7.331 1.00 97.12 103 THR A CA 1
ATOM 810 C C . THR A 1 103 ? 7.611 16.468 7.592 1.00 97.12 103 THR A C 1
ATOM 812 O O . THR A 1 103 ? 6.768 17.325 7.843 1.00 97.12 103 THR A O 1
ATOM 815 N N . ALA A 1 104 ? 8.895 16.790 7.416 1.00 96.44 104 ALA A N 1
ATOM 816 C CA . ALA A 1 104 ? 9.390 18.170 7.468 1.00 96.44 104 ALA A CA 1
ATOM 817 C C . ALA A 1 104 ? 8.778 19.108 6.401 1.00 96.44 104 ALA A C 1
ATOM 819 O O . ALA A 1 104 ? 9.068 20.300 6.395 1.00 96.44 104 ALA A O 1
ATOM 820 N N . LYS A 1 105 ? 7.976 18.577 5.468 1.00 95.81 105 LYS A N 1
ATOM 821 C CA . LYS A 1 105 ? 7.261 19.352 4.445 1.00 95.81 105 LYS A CA 1
ATOM 822 C C . LYS A 1 105 ? 5.835 19.716 4.860 1.00 95.81 105 LYS A C 1
ATOM 824 O O . LYS A 1 105 ? 5.151 20.342 4.057 1.00 95.81 105 LYS A O 1
ATOM 829 N N . ALA A 1 106 ? 5.387 19.279 6.037 1.00 95.19 106 ALA A N 1
ATOM 830 C CA . ALA A 1 106 ? 4.068 19.613 6.548 1.00 95.19 106 ALA A CA 1
ATOM 831 C C . ALA A 1 106 ? 3.984 21.105 6.890 1.00 95.19 106 ALA A C 1
ATOM 833 O O . ALA A 1 106 ? 4.889 21.653 7.525 1.00 95.19 106 ALA A O 1
ATOM 834 N N . ASP A 1 107 ? 2.907 21.757 6.460 1.00 93.81 107 ASP A N 1
ATOM 835 C CA . ASP A 1 107 ? 2.620 23.135 6.856 1.00 93.81 107 ASP A CA 1
ATOM 836 C C . ASP A 1 107 ? 1.925 23.210 8.232 1.00 93.81 107 ASP A C 1
ATOM 838 O O . ASP A 1 107 ? 1.562 22.200 8.835 1.00 93.81 107 ASP A O 1
ATOM 842 N N . ALA A 1 108 ? 1.721 24.427 8.751 1.00 91.69 108 ALA A N 1
ATOM 843 C CA . ALA A 1 108 ? 1.077 24.647 10.052 1.00 91.69 108 ALA A CA 1
ATOM 844 C C . ALA A 1 108 ? -0.406 24.210 10.107 1.00 91.69 108 ALA A C 1
ATOM 846 O O . ALA A 1 108 ? -0.996 24.163 11.186 1.00 91.69 108 ALA A O 1
ATOM 847 N N . HIS A 1 109 ? -1.026 23.912 8.963 1.00 91.19 109 HIS A N 1
ATOM 848 C CA . HIS A 1 109 ? -2.423 23.496 8.832 1.00 91.19 109 HIS A CA 1
ATOM 849 C C . HIS A 1 109 ? -2.577 21.997 8.518 1.00 91.19 109 HIS A C 1
ATOM 851 O O . HIS A 1 109 ? -3.702 21.517 8.296 1.00 91.19 109 HIS A O 1
ATOM 857 N N . GLU A 1 110 ? -1.480 21.244 8.461 1.00 92.25 110 GLU A N 1
ATOM 858 C CA . GLU A 1 110 ? -1.470 19.800 8.262 1.00 92.25 110 GLU A CA 1
ATOM 859 C C . GLU A 1 110 ? -1.347 19.072 9.600 1.00 92.25 110 GLU A C 1
ATOM 861 O O . GLU A 1 110 ? -0.378 19.197 10.341 1.00 92.25 110 GLU A O 1
ATOM 866 N N . THR A 1 111 ? -2.380 18.293 9.918 1.00 95.31 111 THR A N 1
ATOM 867 C CA . THR A 1 111 ? -2.475 17.525 11.161 1.00 95.31 111 THR A CA 1
ATOM 868 C C . THR A 1 111 ? -2.761 16.065 10.849 1.00 95.31 111 THR A C 1
ATOM 870 O O . THR A 1 111 ? -3.416 15.747 9.852 1.00 95.31 111 THR A O 1
ATOM 873 N N . LEU A 1 112 ? -2.317 15.160 11.724 1.00 95.19 112 LEU A N 1
ATOM 874 C CA . LEU A 1 112 ? -2.568 13.726 11.561 1.00 95.19 112 LEU A CA 1
ATOM 875 C C . LEU A 1 112 ? -4.066 13.422 11.414 1.00 95.19 112 LEU A C 1
ATOM 877 O O . LEU A 1 112 ? -4.457 12.724 10.482 1.00 95.19 112 LEU A O 1
ATOM 881 N N . ALA A 1 113 ? -4.908 14.031 12.255 1.00 95.88 113 ALA A N 1
ATOM 882 C CA . ALA A 1 113 ? -6.362 13.863 12.209 1.00 95.88 113 ALA A CA 1
ATOM 883 C C . ALA A 1 113 ? -6.952 14.221 10.834 1.00 95.88 113 ALA A C 1
ATOM 885 O O . ALA A 1 113 ? -7.691 13.434 10.251 1.00 95.88 113 ALA A O 1
ATOM 886 N N . LYS A 1 114 ? -6.544 15.357 10.249 1.00 95.94 114 LYS A N 1
ATOM 887 C CA . LYS A 1 114 ? -7.007 15.792 8.922 1.00 95.94 114 LYS A CA 1
ATOM 888 C C . LYS A 1 114 ? -6.662 14.776 7.832 1.00 95.94 114 LYS A C 1
ATOM 890 O O . LYS A 1 114 ? -7.498 14.471 6.983 1.00 95.94 114 LYS A O 1
ATOM 895 N N . HIS A 1 115 ? -5.430 14.266 7.817 1.00 97.25 115 HIS A N 1
ATOM 896 C CA . HIS A 1 115 ? -5.030 13.276 6.813 1.00 97.25 115 HIS A CA 1
ATOM 897 C C . HIS A 1 115 ? -5.715 11.925 7.037 1.00 97.25 115 HIS A C 1
ATOM 899 O O . HIS A 1 115 ? -6.092 11.284 6.052 1.00 97.25 115 HIS A O 1
ATOM 905 N N . LEU A 1 116 ? -5.936 11.535 8.295 1.00 96.50 116 LEU A N 1
ATOM 906 C CA . LEU A 1 116 ? -6.626 10.301 8.654 1.00 96.50 116 LEU A CA 1
ATOM 907 C C . LEU A 1 116 ? -8.087 10.351 8.201 1.00 96.50 116 LEU A C 1
ATOM 909 O O . LEU A 1 116 ? -8.539 9.435 7.522 1.00 96.50 116 LEU A O 1
ATOM 913 N N . ASP A 1 117 ? -8.794 11.451 8.459 1.00 96.62 117 ASP A N 1
ATOM 914 C CA . ASP A 1 117 ? -10.184 11.637 8.030 1.00 96.62 117 ASP A CA 1
ATOM 915 C C . ASP A 1 117 ? -10.333 11.567 6.505 1.00 96.62 117 ASP A C 1
ATOM 917 O O . ASP A 1 117 ? -11.265 10.947 5.977 1.00 96.62 117 ASP A O 1
ATOM 921 N N . ILE A 1 118 ? -9.397 12.176 5.766 1.00 97.06 118 ILE A N 1
ATOM 922 C CA . ILE A 1 118 ? -9.387 12.117 4.299 1.00 97.06 118 ILE A CA 1
ATOM 923 C C . ILE A 1 118 ? -9.166 10.682 3.820 1.00 97.06 118 ILE A C 1
ATOM 925 O O . ILE A 1 118 ? -9.904 10.234 2.936 1.00 97.06 118 ILE A O 1
ATOM 929 N N . PHE A 1 119 ? -8.180 9.978 4.381 1.00 97.62 119 PHE A N 1
ATOM 930 C CA . PHE A 1 119 ? -7.902 8.586 4.036 1.00 97.62 119 PHE A CA 1
ATOM 931 C C . PHE A 1 119 ? -9.112 7.698 4.337 1.00 97.62 119 PHE A C 1
ATOM 933 O O . PHE A 1 119 ? -9.620 7.054 3.426 1.00 97.62 119 PHE A O 1
ATOM 940 N N . THR A 1 120 ? -9.639 7.741 5.560 1.00 96.44 120 THR A N 1
ATOM 941 C CA . THR A 1 120 ? -10.789 6.948 6.016 1.00 96.44 120 THR A CA 1
ATOM 942 C C . THR A 1 120 ? -12.010 7.164 5.128 1.00 96.44 120 THR A C 1
ATOM 944 O O . THR A 1 120 ? -12.611 6.208 4.637 1.00 96.44 120 THR A O 1
ATOM 947 N N . ARG A 1 121 ? -12.359 8.423 4.831 1.00 97.56 121 ARG A N 1
ATOM 948 C CA . ARG A 1 121 ? -13.491 8.744 3.949 1.00 97.56 121 ARG A CA 1
ATOM 949 C C . ARG A 1 121 ? -13.301 8.191 2.537 1.00 97.56 121 ARG A C 1
ATOM 951 O O . ARG A 1 121 ? -14.272 7.739 1.932 1.00 97.56 121 ARG A O 1
ATOM 958 N N . ARG A 1 122 ? -12.084 8.261 1.994 1.00 97.75 122 ARG A N 1
ATOM 959 C CA . ARG A 1 122 ? -11.766 7.722 0.666 1.00 97.75 122 ARG A CA 1
ATOM 960 C C . ARG A 1 122 ? -11.796 6.201 0.664 1.00 97.75 122 ARG A C 1
ATOM 962 O O . ARG A 1 122 ? -12.449 5.626 -0.201 1.00 97.75 122 ARG A O 1
ATOM 969 N N . ALA A 1 123 ? -11.186 5.577 1.667 1.00 97.00 123 ALA A N 1
ATOM 970 C CA . ALA A 1 123 ? -11.126 4.135 1.831 1.00 97.00 123 ALA A CA 1
ATOM 971 C C . ALA A 1 123 ? -12.526 3.510 1.927 1.00 97.00 123 ALA A C 1
ATOM 973 O O . ALA A 1 123 ? -12.831 2.578 1.189 1.00 97.00 123 ALA A O 1
ATOM 974 N N . ARG A 1 124 ? -13.419 4.093 2.740 1.00 96.12 124 ARG A N 1
ATOM 975 C CA . ARG A 1 124 ? -14.829 3.671 2.851 1.00 96.12 124 ARG A CA 1
ATOM 976 C C . ARG A 1 124 ? -15.597 3.760 1.533 1.00 96.12 124 ARG A C 1
ATOM 978 O O . ARG A 1 124 ? -16.475 2.949 1.276 1.00 96.12 124 ARG A O 1
ATOM 985 N N . LYS A 1 125 ? -15.286 4.760 0.704 1.00 96.31 125 LYS A N 1
ATOM 986 C CA . LYS A 1 125 ? -15.951 4.993 -0.589 1.00 96.31 125 LYS A CA 1
ATOM 987 C C . LYS A 1 125 ? -15.273 4.281 -1.764 1.00 96.31 125 LYS A C 1
ATOM 989 O O . LYS A 1 125 ? -15.705 4.486 -2.894 1.00 96.31 125 LYS A O 1
ATOM 994 N N . GLY A 1 126 ? -14.189 3.535 -1.531 1.00 93.94 126 GLY A N 1
ATOM 995 C CA . GLY A 1 126 ? -13.370 2.953 -2.600 1.00 93.94 126 GLY A CA 1
ATOM 996 C C . GLY A 1 126 ? -12.697 3.997 -3.505 1.00 93.94 126 GLY A C 1
ATOM 997 O O . GLY A 1 126 ? -12.362 3.710 -4.649 1.00 93.94 126 GLY A O 1
ATOM 998 N N . GLN A 1 127 ? -12.521 5.233 -3.029 1.00 95.50 127 GLN A N 1
ATOM 999 C CA . GLN A 1 127 ? -11.924 6.317 -3.810 1.00 95.50 127 GLN A CA 1
ATOM 1000 C C . GLN A 1 127 ? -10.402 6.297 -3.693 1.00 95.50 127 GLN A C 1
ATOM 1002 O O . GLN A 1 127 ? -9.849 6.218 -2.599 1.00 95.50 127 GLN A O 1
ATOM 1007 N N . CYS A 1 128 ? -9.721 6.457 -4.821 1.00 95.44 128 CYS A N 1
ATOM 1008 C CA . CYS A 1 128 ? -8.268 6.525 -4.897 1.00 95.44 128 CYS A CA 1
ATOM 1009 C C . CYS A 1 128 ? -7.835 7.581 -5.926 1.00 95.44 128 CYS A C 1
ATOM 1011 O O . CYS A 1 128 ? -8.610 7.984 -6.792 1.00 95.44 128 CYS A O 1
ATOM 1013 N N . PHE A 1 129 ? -6.606 8.084 -5.801 1.00 93.19 129 PHE A N 1
ATOM 1014 C CA . PHE A 1 129 ? -6.000 8.983 -6.788 1.00 93.19 129 PHE A CA 1
ATOM 1015 C C . PHE A 1 129 ? -5.648 8.238 -8.080 1.00 93.19 129 PHE A C 1
ATOM 1017 O O . PHE A 1 129 ? -5.770 8.778 -9.174 1.00 93.19 129 PHE A O 1
ATOM 1024 N N . HIS A 1 130 ? -5.210 6.991 -7.941 1.00 93.00 130 HIS A N 1
ATOM 1025 C CA . HIS A 1 130 ? -5.008 6.051 -9.032 1.00 93.00 130 HIS A CA 1
ATOM 1026 C C . HIS A 1 130 ? -5.368 4.654 -8.539 1.00 93.00 130 HIS A C 1
ATOM 1028 O O . HIS A 1 130 ? -5.267 4.390 -7.342 1.00 93.00 130 HIS A O 1
ATOM 1034 N N . GLN A 1 131 ? -5.765 3.767 -9.452 1.00 96.00 131 GLN A N 1
ATOM 1035 C CA . GLN A 1 131 ? -6.116 2.398 -9.089 1.00 96.00 131 GLN A CA 1
ATOM 1036 C C . GLN A 1 131 ? -4.908 1.706 -8.428 1.00 96.00 131 GLN A C 1
ATOM 1038 O O . GLN A 1 131 ? -3.854 1.608 -9.070 1.00 96.00 131 GLN A O 1
ATOM 1043 N N . PRO A 1 132 ? -5.024 1.236 -7.172 1.00 96.31 132 PRO A N 1
ATOM 1044 C CA . PRO A 1 132 ? -3.958 0.479 -6.536 1.00 96.31 132 PRO A CA 1
ATOM 1045 C C . PRO A 1 132 ? -3.747 -0.857 -7.249 1.00 96.31 132 PRO A C 1
ATOM 1047 O O . PRO A 1 132 ? -4.650 -1.404 -7.887 1.00 96.31 132 PRO A O 1
ATOM 1050 N N . CYS A 1 133 ? -2.531 -1.384 -7.145 1.00 95.94 133 CYS A N 1
ATOM 1051 C CA . CYS A 1 133 ? -2.145 -2.616 -7.817 1.00 95.94 133 CYS A CA 1
ATOM 1052 C C . CYS A 1 133 ? -1.274 -3.512 -6.933 1.00 95.94 133 CYS A C 1
ATOM 1054 O O . CYS A 1 133 ? -0.527 -3.037 -6.075 1.00 95.94 133 CYS A O 1
ATOM 1056 N N . LEU A 1 134 ? -1.363 -4.822 -7.161 1.00 94.12 134 LEU A N 1
ATOM 1057 C CA . LEU A 1 134 ? -0.575 -5.849 -6.486 1.00 94.12 134 LEU A CA 1
ATOM 1058 C C . LEU A 1 134 ? 0.754 -6.049 -7.226 1.00 94.12 134 LEU A C 1
ATOM 1060 O O . LEU A 1 134 ? 0.926 -6.959 -8.034 1.00 94.12 134 LEU A O 1
ATOM 1064 N N . GLY A 1 135 ? 1.704 -5.154 -6.962 1.00 90.56 135 GLY A N 1
ATOM 1065 C CA . GLY A 1 135 ? 3.062 -5.202 -7.509 1.00 90.56 135 GLY A CA 1
ATOM 1066 C C . GLY A 1 135 ? 3.208 -4.525 -8.874 1.00 90.56 135 GLY A C 1
ATOM 1067 O O . GLY A 1 135 ? 4.065 -3.655 -9.021 1.00 90.56 135 GLY A O 1
ATOM 1068 N N . THR A 1 136 ? 2.380 -4.874 -9.863 1.00 89.88 136 THR A N 1
ATOM 1069 C CA . THR A 1 136 ? 2.404 -4.244 -11.198 1.00 89.88 136 THR A CA 1
ATOM 1070 C C . THR A 1 136 ? 1.004 -3.832 -11.663 1.00 89.88 136 THR A C 1
ATOM 1072 O O . THR A 1 136 ? 0.007 -4.398 -11.224 1.00 89.88 136 THR A O 1
ATOM 1075 N N . ARG A 1 137 ? 0.914 -2.834 -12.559 1.00 89.75 137 ARG A N 1
ATOM 1076 C CA . ARG A 1 137 ? -0.354 -2.183 -12.967 1.00 89.75 137 ARG A CA 1
ATOM 1077 C C . ARG A 1 137 ? -1.373 -3.119 -13.618 1.00 89.75 137 ARG A C 1
ATOM 1079 O O . ARG A 1 137 ? -2.545 -2.780 -13.697 1.00 89.75 137 ARG A O 1
ATOM 1086 N N . GLU A 1 138 ? -0.929 -4.267 -14.104 1.00 88.62 138 GLU A N 1
ATOM 1087 C CA . GLU A 1 138 ? -1.777 -5.282 -14.720 1.00 88.62 138 GLU A CA 1
ATOM 1088 C C . GLU A 1 138 ? -2.596 -6.080 -13.697 1.00 88.62 138 GLU A C 1
ATOM 1090 O O . GLU A 1 138 ? -3.513 -6.794 -14.092 1.00 88.62 138 GLU A O 1
ATOM 1095 N N . PHE A 1 139 ? -2.268 -5.979 -12.406 1.00 92.56 139 PHE A N 1
ATOM 1096 C CA . PHE A 1 139 ? -2.958 -6.672 -11.322 1.00 92.56 139 PHE A CA 1
ATOM 1097 C C . PHE A 1 139 ? -3.605 -5.649 -10.396 1.00 92.56 139 PHE A C 1
ATOM 1099 O O . PHE A 1 139 ? -2.976 -5.146 -9.465 1.00 92.56 139 PHE A O 1
ATOM 1106 N N . VAL A 1 140 ? -4.860 -5.310 -10.682 1.00 94.94 140 VAL A N 1
ATOM 1107 C CA . VAL A 1 140 ? -5.649 -4.378 -9.870 1.00 94.94 140 VAL A CA 1
ATOM 1108 C C . VAL A 1 140 ? -5.810 -4.922 -8.449 1.00 94.94 140 VAL A C 1
ATOM 1110 O O . VAL A 1 140 ? -6.049 -6.112 -8.257 1.00 94.94 140 VAL A O 1
ATOM 1113 N N . ALA A 1 141 ? -5.655 -4.045 -7.458 1.00 96.31 141 ALA A N 1
ATOM 1114 C CA . ALA A 1 141 ? -5.949 -4.342 -6.066 1.00 96.31 141 ALA A CA 1
ATOM 1115 C C . ALA A 1 141 ? -7.329 -3.782 -5.709 1.00 96.31 141 ALA A C 1
ATOM 1117 O O . ALA A 1 141 ? -7.548 -2.572 -5.798 1.00 96.31 141 ALA A O 1
ATOM 1118 N N . ASP A 1 142 ? -8.228 -4.652 -5.267 1.00 96.69 142 ASP A N 1
ATOM 1119 C CA . ASP A 1 142 ? -9.441 -4.237 -4.570 1.00 96.69 142 ASP A CA 1
ATOM 1120 C C . ASP A 1 142 ? -9.123 -4.016 -3.090 1.00 96.69 142 ASP A C 1
ATOM 1122 O O . ASP A 1 142 ? -8.299 -4.724 -2.503 1.00 96.69 142 ASP A O 1
ATOM 1126 N N . PHE A 1 143 ? -9.758 -3.019 -2.477 1.00 97.00 143 PHE A N 1
ATOM 1127 C CA . PHE A 1 143 ? -9.515 -2.677 -1.080 1.00 97.00 143 PHE A CA 1
ATOM 1128 C C . PHE A 1 143 ? -10.796 -2.241 -0.372 1.00 97.00 143 PHE A C 1
ATOM 1130 O O . PHE A 1 143 ? -11.723 -1.702 -0.976 1.00 97.00 143 PHE A O 1
ATOM 1137 N N . ARG A 1 144 ? -10.814 -2.453 0.944 1.00 96.19 144 ARG A N 1
ATOM 1138 C CA . ARG A 1 144 ? -11.850 -1.996 1.869 1.00 96.19 144 ARG A CA 1
ATOM 1139 C C . ARG A 1 144 ? -11.182 -1.583 3.176 1.00 96.19 144 ARG A C 1
ATOM 1141 O O . ARG A 1 144 ? -10.203 -2.204 3.583 1.00 96.19 144 ARG A O 1
ATOM 1148 N N . LEU A 1 145 ? -11.725 -0.562 3.833 1.00 97.12 145 LEU A N 1
ATOM 1149 C CA . LEU A 1 145 ? -11.344 -0.228 5.202 1.00 97.12 145 LEU A CA 1
ATOM 1150 C C . LEU A 1 145 ? -11.936 -1.250 6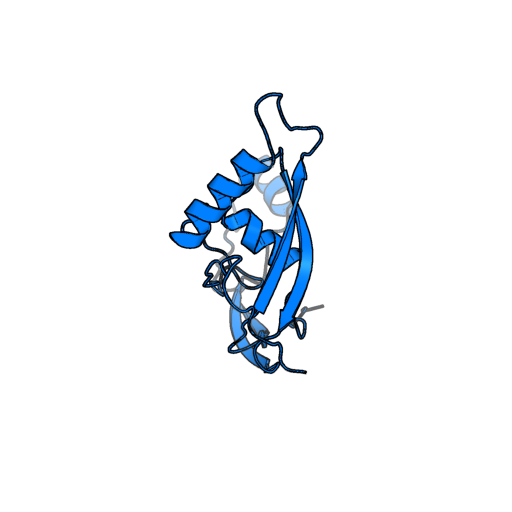.185 1.00 97.12 145 LEU A C 1
ATOM 1152 O O . LEU A 1 145 ? -13.136 -1.521 6.138 1.00 97.12 145 LEU A O 1
ATOM 1156 N N . ILE A 1 146 ? -11.098 -1.790 7.068 1.00 96.44 146 ILE A N 1
ATOM 1157 C CA . ILE A 1 146 ? -11.548 -2.506 8.267 1.00 96.44 146 ILE A CA 1
ATOM 1158 C C . ILE A 1 146 ? -11.764 -1.449 9.345 1.00 96.44 146 ILE A C 1
ATOM 1160 O O . ILE A 1 146 ? -10.849 -0.675 9.633 1.00 96.44 146 ILE A O 1
ATOM 1164 N N . GLU A 1 147 ? -12.979 -1.372 9.878 1.00 94.19 147 GLU A N 1
ATOM 1165 C CA . GLU A 1 147 ? -13.322 -0.358 10.876 1.00 94.19 147 GLU A CA 1
ATOM 1166 C C . GLU A 1 147 ? -12.703 -0.691 12.246 1.00 94.19 147 GLU A C 1
ATOM 1168 O O . GLU A 1 147 ? -12.461 -1.864 12.533 1.00 94.19 147 GLU A O 1
ATOM 1173 N N . PRO A 1 148 ? -12.438 0.305 13.115 1.00 88.88 148 PRO A N 1
ATOM 1174 C CA . PRO A 1 148 ? -11.826 0.065 14.427 1.00 88.88 148 PRO A CA 1
ATOM 1175 C C . PRO A 1 148 ? -12.609 -0.894 15.338 1.00 88.88 148 PRO A C 1
ATOM 1177 O O . PRO A 1 148 ? -12.021 -1.546 16.196 1.00 88.88 148 PRO A O 1
ATOM 1180 N N . ASP A 1 149 ? -13.929 -0.957 15.174 1.00 91.44 149 ASP A N 1
ATOM 1181 C CA . ASP A 1 149 ? -14.844 -1.848 15.890 1.00 91.44 149 ASP A CA 1
ATOM 1182 C C . ASP A 1 149 ? -15.034 -3.208 15.197 1.00 91.44 149 ASP A C 1
ATOM 1184 O O . ASP A 1 149 ? -15.635 -4.124 15.762 1.00 91.44 149 ASP A O 1
ATOM 1188 N N . GLU A 1 150 ? -14.498 -3.375 13.988 1.00 93.62 150 GLU A N 1
ATOM 1189 C CA . GLU A 1 150 ? -14.579 -4.619 13.243 1.00 93.62 150 GLU A CA 1
ATOM 1190 C C . GLU A 1 150 ? -13.476 -5.597 13.664 1.00 93.62 150 GLU A C 1
ATOM 1192 O O . GLU A 1 150 ? -12.307 -5.255 13.854 1.00 93.62 150 GLU A O 1
ATOM 1197 N N . ARG A 1 151 ? -13.834 -6.880 13.761 1.00 91.88 151 ARG A N 1
ATOM 1198 C CA . ARG A 1 151 ? -12.854 -7.931 14.025 1.00 91.88 151 ARG A CA 1
ATOM 1199 C C . ARG A 1 151 ? -11.900 -8.075 12.839 1.00 91.88 151 ARG A C 1
ATOM 1201 O O . ARG A 1 151 ? -12.304 -8.496 11.757 1.00 91.88 151 ARG A O 1
ATOM 1208 N N . VAL A 1 152 ? -10.612 -7.833 13.082 1.00 90.88 152 VAL A N 1
ATOM 1209 C CA . VAL A 1 152 ? -9.557 -8.060 12.088 1.00 90.88 152 VAL A CA 1
ATOM 1210 C C . VAL A 1 152 ? -9.524 -9.547 11.693 1.00 90.88 152 VAL A C 1
ATOM 1212 O O . VAL A 1 152 ? -9.418 -10.408 12.579 1.00 90.88 152 VAL A O 1
ATOM 1215 N N . PRO A 1 153 ? -9.604 -9.880 10.388 1.00 91.56 153 PRO A N 1
ATOM 1216 C CA . PRO A 1 153 ? -9.488 -11.251 9.913 1.00 91.56 153 PRO A CA 1
ATOM 1217 C C . PRO A 1 153 ? -8.204 -11.917 10.411 1.00 91.56 153 PRO A C 1
ATOM 1219 O O . PRO A 1 153 ? -7.125 -11.321 10.395 1.00 91.56 153 PRO A O 1
ATOM 1222 N N . GLN A 1 154 ? -8.310 -13.167 10.859 1.00 88.38 154 GLN A N 1
ATOM 1223 C CA . GLN A 1 154 ? -7.136 -13.933 11.264 1.00 88.38 154 GLN A CA 1
ATOM 1224 C C . GLN A 1 154 ? -6.354 -14.386 10.029 1.00 88.38 154 GLN A C 1
ATOM 1226 O O . GLN A 1 154 ? -6.941 -14.711 8.998 1.00 88.38 154 GLN A O 1
ATOM 1231 N N . GLY A 1 155 ? -5.025 -14.350 10.135 1.00 81.25 155 GLY A N 1
ATOM 1232 C CA . GLY A 1 155 ? -4.159 -14.821 9.067 1.00 81.25 155 GLY A CA 1
ATOM 1233 C C . GLY A 1 155 ? -4.139 -16.341 9.032 1.00 81.25 155 GLY A C 1
ATOM 1234 O O . GLY A 1 155 ? -4.447 -16.992 10.031 1.00 81.25 155 GLY A O 1
ATOM 1235 N N . ILE A 1 156 ? -3.760 -16.894 7.887 1.00 80.94 156 ILE A N 1
ATOM 1236 C CA . ILE A 1 156 ? -3.367 -18.299 7.829 1.00 80.94 156 ILE A CA 1
ATOM 1237 C C . ILE A 1 156 ? -2.049 -18.462 8.594 1.00 80.94 156 ILE A C 1
ATOM 1239 O O . ILE A 1 156 ? -1.095 -17.720 8.354 1.00 80.94 156 ILE A O 1
ATOM 1243 N N . SER A 1 157 ? -2.064 -19.362 9.576 1.00 55.56 157 SER A N 1
ATOM 1244 C CA . SER A 1 157 ? -0.909 -19.678 10.415 1.00 55.56 157 SER A CA 1
ATOM 1245 C C . SER A 1 157 ? 0.097 -20.563 9.695 1.00 55.56 157 SER A C 1
ATOM 1247 O O . SER A 1 157 ? -0.319 -21.305 8.776 1.00 55.56 157 SER A O 1
#

Radius of gyration: 21.29 Å; chains: 1; bounding box: 39×45×56 Å

pLDDT: mean 85.3, std 16.19, range [37.53, 98.31]

Sequence (157 aa):
MKVERVSYDVMTPSAARGILEAVHWKPAIRWIIDEIRVLKPVRFQSLRRNEVGAKVPAGRIRSAMRTGAIGDLVLVADENRQLRTSTILCDVAYVISAHFELTAKADAHETLAKHLDIFTRRARKGQCFHQPCLGTREFVADFRLIEPDERVPQGIS

Foldseek 3Di:
DQDAAEDDQDFDQVLVQQQLVQLPDDPFKGKDWDDKFWADGWDKDKDKDWDQADDPPVVVVVVCVVPVPPPPPDPPSVVRTDTHIYIDTDDTDIDTDIAMDTDPPDDPPDDRVVRVVSSQVSQQVVHGNDFRARPDPVHGDGGHDQDPPHDDRHGDD

Secondary structure (DSSP, 8-state):
----EE--SS--HHHHHHHHHHHS--TTEEEEEEEEEE-S---EEEEEEEEE--PPPHHHHHHHHHH---TT----TTTTEEEEEEEEE-S--EEEEEEEEE-TT--TT--HHHHHHHHHHHHHTT--SS--BSSSTTSBPP--PPPTTSPPPPPP-

InterPro domains:
  IPR010155 CRISPR pre-crRNA endoribonuclease Cas5d [TIGR01876] (2-148)
  IPR013422 CRISPR-associated protein Cas5, N-terminal [TIGR02593] (1-26)
  IPR021124 CRISPR-associated protein, Cas5 [PF09704] (1-148)